Protein AF-A0A961P692-F1 (afdb_monomer)

Secondary structure (DSSP, 8-state):
-PPPPTHHHHHHT-HHHHHHHHHHHHHHHHHHHHHHTTTT-TTHHHHHHHHHHHHHHHHHHHHHHHHS--PPPP-PPPHHHHHHHHHHHHHHHHHH-HHHHHHHHHHHHHHHTT---HHHHHHHHHHHHHHHHHHHHHHHH--HHHHHHHHHTT-

pLDDT: mean 83.51, std 15.4, range [48.81, 97.94]

Mean predicted aligned error: 12.02 Å

Sequence (155 aa):
MSAPHPRRLGVLLTSHLALAGMLTAFCAWYLTDAWLARASVHNLILIAPVGIAAILTGLWLMVRELRAPSVPKAPQPGTFPMMALLAGFVALLPLVGFSAGIFLFVLGASRLMGLRNPVSLILYAALFTTAAVLLLGLVVRLPEPAIAAWFGAGR

Solvent-accessible surface area (backbone atoms only — not comparable to full-atom values): 8869 Å² total; per-residue (Å²): 137,81,79,83,61,74,73,54,58,67,58,61,58,36,71,66,46,50,49,39,50,52,52,26,50,49,40,50,50,52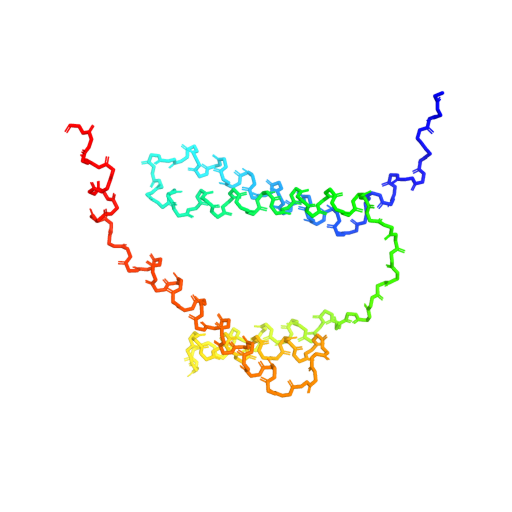,46,50,51,50,60,74,40,47,91,79,39,86,59,48,79,63,48,49,61,54,34,51,52,49,32,53,50,28,53,48,50,44,55,45,59,76,67,48,75,92,68,84,78,73,91,68,65,59,71,63,65,54,50,52,45,50,52,48,30,64,68,38,30,87,77,64,33,67,66,55,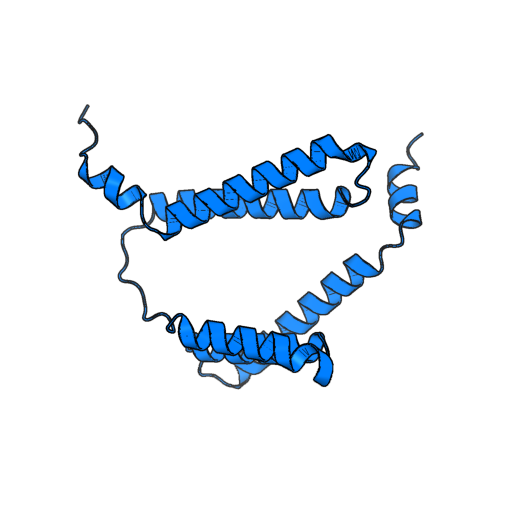25,48,27,55,39,46,34,51,51,44,43,59,72,63,58,78,57,66,66,58,40,52,50,49,19,49,55,51,36,51,51,51,51,51,53,50,48,52,66,72,62,60,51,69,67,62,57,49,50,74,73,54,78,79,119

Structure (mmCIF, N/CA/C/O backbone):
data_AF-A0A961P692-F1
#
_entry.id   AF-A0A961P692-F1
#
loop_
_atom_site.group_PDB
_atom_site.id
_atom_site.type_symbol
_atom_site.label_atom_id
_atom_site.label_alt_id
_atom_site.label_comp_id
_atom_site.label_asym_id
_atom_site.label_entity_id
_atom_site.label_seq_id
_atom_site.pdbx_PDB_ins_code
_atom_site.Cartn_x
_atom_site.Cartn_y
_atom_site.Cartn_z
_atom_site.occupancy
_atom_site.B_iso_or_equiv
_atom_site.auth_seq_id
_atom_site.auth_comp_id
_atom_site.auth_asym_id
_atom_site.auth_atom_id
_atom_site.pdbx_PDB_model_num
ATOM 1 N N . MET A 1 1 ? -36.532 23.594 -10.840 1.00 50.34 1 MET A N 1
ATOM 2 C CA . MET A 1 1 ? -35.067 23.423 -10.952 1.00 50.34 1 MET A CA 1
ATOM 3 C C . MET A 1 1 ? -34.420 24.233 -9.842 1.00 50.34 1 MET A C 1
ATOM 5 O O . MET A 1 1 ? -34.339 25.447 -9.951 1.00 50.34 1 MET A O 1
ATOM 9 N N . SER A 1 2 ? -34.085 23.589 -8.726 1.00 53.22 2 SER A N 1
ATOM 10 C CA . SER A 1 2 ? -33.574 24.266 -7.529 1.00 53.22 2 SER A CA 1
ATOM 11 C C . SER A 1 2 ? -32.056 24.411 -7.629 1.00 53.22 2 SER A C 1
ATOM 13 O O . SER A 1 2 ? -31.362 23.414 -7.827 1.00 53.22 2 SER A O 1
ATOM 15 N N . ALA A 1 3 ? -31.547 25.640 -7.522 1.00 49.06 3 ALA A N 1
ATOM 16 C CA . ALA A 1 3 ? -30.116 25.924 -7.568 1.00 49.06 3 ALA A CA 1
ATOM 17 C C . ALA A 1 3 ? -29.358 25.161 -6.455 1.00 49.06 3 ALA A C 1
ATOM 19 O O . ALA A 1 3 ? -29.859 25.063 -5.329 1.00 49.06 3 ALA A O 1
ATOM 20 N N . PRO A 1 4 ? -28.163 24.607 -6.730 1.00 51.31 4 PRO A N 1
ATOM 21 C CA . PRO A 1 4 ? -27.383 23.890 -5.728 1.00 51.31 4 PRO A CA 1
ATOM 22 C C . PRO A 1 4 ? -26.944 24.837 -4.601 1.00 51.31 4 PRO A C 1
ATOM 24 O O . PRO A 1 4 ? -26.266 25.837 -4.817 1.00 51.31 4 PRO A O 1
ATOM 27 N N . HIS A 1 5 ? -27.352 24.511 -3.373 1.00 48.81 5 HIS A N 1
ATOM 28 C CA . HIS A 1 5 ? -27.078 25.287 -2.163 1.00 48.81 5 HIS A CA 1
ATOM 29 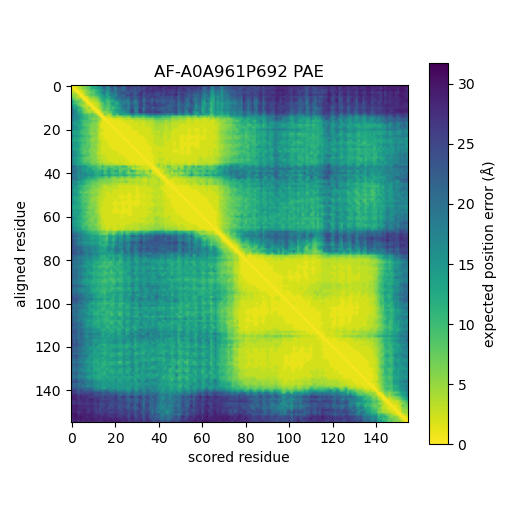C C . HIS A 1 5 ? -25.551 25.384 -1.903 1.00 48.81 5 HIS A C 1
ATOM 31 O O . HIS A 1 5 ? -24.894 24.339 -1.821 1.00 48.81 5 HIS A O 1
ATOM 37 N N . PRO A 1 6 ? -24.973 26.583 -1.680 1.00 56.78 6 PRO A N 1
ATOM 38 C CA . PRO A 1 6 ? -23.524 26.793 -1.518 1.00 56.78 6 PRO A CA 1
ATOM 39 C C . PRO A 1 6 ? -22.881 26.027 -0.348 1.00 56.78 6 PRO A C 1
ATOM 41 O O . PRO A 1 6 ? -21.675 25.791 -0.355 1.00 56.78 6 PRO A O 1
ATOM 44 N N . ARG A 1 7 ? -23.669 25.538 0.622 1.00 55.09 7 ARG A N 1
ATOM 45 C CA . ARG A 1 7 ? -23.174 24.660 1.699 1.00 55.09 7 ARG A CA 1
ATOM 46 C C . ARG A 1 7 ? -22.640 23.311 1.199 1.00 55.09 7 ARG A C 1
ATOM 48 O O . ARG A 1 7 ? -21.817 22.717 1.884 1.00 55.09 7 ARG A O 1
ATOM 55 N N . ARG A 1 8 ? -23.053 22.822 0.020 1.00 53.56 8 ARG A N 1
ATOM 56 C CA . ARG A 1 8 ? -22.550 21.543 -0.521 1.00 53.56 8 ARG A CA 1
ATOM 57 C C . ARG A 1 8 ? -21.123 21.630 -1.069 1.00 53.56 8 ARG A C 1
ATOM 59 O O . ARG A 1 8 ? -20.425 20.627 -1.016 1.00 53.56 8 ARG A O 1
ATOM 66 N N . LEU A 1 9 ? -20.656 22.797 -1.526 1.00 54.44 9 LEU A N 1
ATOM 67 C CA . LEU A 1 9 ? -19.287 22.954 -2.046 1.00 54.44 9 LEU A CA 1
ATOM 68 C C . LEU A 1 9 ? -18.223 22.831 -0.944 1.00 54.44 9 LEU A C 1
ATOM 70 O O . LEU A 1 9 ? -17.216 22.159 -1.141 1.00 54.44 9 LEU A O 1
ATOM 74 N N . GLY A 1 10 ? -18.484 23.392 0.241 1.00 54.66 10 GLY A N 1
ATOM 75 C CA . GLY A 1 10 ? -17.599 23.234 1.403 1.00 54.66 10 GLY A CA 1
ATOM 76 C C . GLY A 1 10 ? -17.551 21.802 1.954 1.00 54.66 10 GLY A C 1
ATOM 77 O O . GLY A 1 10 ? -16.557 21.409 2.548 1.00 54.66 10 GLY A O 1
ATOM 78 N N . VAL A 1 11 ? -18.597 21.002 1.710 1.00 54.06 11 VAL A N 1
ATOM 79 C CA . VAL A 1 11 ? -18.680 19.580 2.101 1.00 54.06 11 VAL A CA 1
ATOM 80 C C . VAL A 1 11 ? -18.058 18.657 1.041 1.00 54.06 11 VAL A C 1
ATOM 82 O O . VAL A 1 11 ? -17.535 17.597 1.371 1.00 54.06 11 VAL A O 1
ATOM 85 N N . LEU A 1 12 ? -18.042 19.068 -0.231 1.00 52.31 12 LEU A N 1
ATOM 86 C CA . LEU A 1 12 ? -17.312 18.375 -1.302 1.00 52.31 12 LEU A CA 1
ATOM 87 C C . LEU A 1 12 ? -15.788 18.453 -1.112 1.00 52.31 12 LEU A C 1
ATOM 89 O O . LEU A 1 12 ? -15.075 17.544 -1.516 1.00 52.31 12 LEU A O 1
ATOM 93 N N . LEU A 1 13 ? -15.304 19.482 -0.415 1.00 55.19 13 LEU A N 1
ATOM 94 C CA . LEU A 1 13 ? -13.935 19.604 0.095 1.00 55.19 13 LEU A CA 1
ATOM 95 C C . LEU A 1 13 ? -13.745 18.882 1.439 1.00 55.19 13 LEU A C 1
ATOM 97 O O . LEU A 1 13 ? -12.989 19.324 2.304 1.00 55.19 13 LEU A O 1
ATOM 101 N N . THR A 1 14 ? -14.403 17.740 1.638 1.00 70.94 14 THR A N 1
ATOM 102 C CA . THR A 1 14 ? -13.930 16.803 2.660 1.00 70.94 14 THR A CA 1
ATOM 103 C C . THR A 1 14 ? -12.467 16.487 2.354 1.00 70.94 14 THR A C 1
ATOM 105 O O . THR A 1 14 ? -12.109 16.194 1.212 1.00 70.94 14 THR A O 1
ATOM 108 N N . SER A 1 15 ? -11.595 16.553 3.364 1.00 74.31 15 SER A N 1
ATOM 109 C CA . SER A 1 15 ? -10.154 16.324 3.182 1.00 74.31 15 SER A CA 1
ATOM 110 C C . SER A 1 15 ? -9.857 14.992 2.477 1.00 74.31 15 SER A C 1
ATOM 112 O O . SER A 1 15 ? -8.868 14.889 1.763 1.00 74.31 15 SER A O 1
ATOM 114 N N . HIS A 1 16 ? -10.743 13.995 2.619 1.00 78.00 16 HIS A N 1
ATOM 115 C CA . HIS A 1 16 ? -10.659 12.694 1.942 1.00 78.00 16 HIS A CA 1
ATOM 116 C C . HIS A 1 16 ? -10.898 12.785 0.438 1.00 78.00 16 HIS A C 1
ATOM 118 O O . HIS A 1 16 ? -10.156 12.170 -0.318 1.00 78.00 16 HIS A O 1
ATOM 124 N N . LEU A 1 17 ? -11.888 13.561 -0.008 1.00 86.75 17 LEU A N 1
ATOM 125 C CA . LEU A 1 17 ? -12.203 13.714 -1.429 1.00 86.75 17 LEU A CA 1
ATOM 126 C C . LEU A 1 17 ? -11.151 14.571 -2.137 1.00 86.75 17 LEU A C 1
ATOM 128 O O . LEU A 1 17 ? -10.734 14.238 -3.244 1.00 86.75 17 LEU A O 1
ATOM 132 N N . ALA A 1 18 ? -10.653 15.611 -1.459 1.00 86.12 18 ALA A N 1
ATOM 133 C CA . ALA A 1 18 ? -9.521 16.402 -1.932 1.00 86.12 18 ALA A CA 1
ATOM 134 C C . ALA A 1 18 ? -8.245 15.549 -2.054 1.00 86.12 18 ALA A C 1
ATOM 136 O O . ALA A 1 18 ? -7.596 15.562 -3.099 1.00 86.12 18 ALA A O 1
ATOM 137 N N . LEU A 1 19 ? -7.916 14.756 -1.025 1.00 85.06 19 LEU A N 1
ATOM 138 C CA . LEU A 1 19 ? -6.760 13.857 -1.044 1.00 85.06 19 LEU A CA 1
ATOM 139 C C . LEU A 1 19 ? -6.897 12.776 -2.125 1.00 85.06 19 LEU A C 1
ATOM 141 O O . LEU A 1 19 ? -5.968 12.571 -2.903 1.00 85.06 19 LEU A O 1
ATOM 145 N N . ALA A 1 20 ? -8.051 12.107 -2.204 1.00 89.75 20 ALA A N 1
ATOM 146 C CA . ALA A 1 20 ? -8.313 11.080 -3.209 1.00 89.75 20 ALA A CA 1
ATOM 147 C C . ALA A 1 20 ? -8.249 11.655 -4.630 1.00 89.75 20 ALA A C 1
ATOM 149 O O . ALA A 1 20 ? -7.624 11.052 -5.501 1.00 89.75 20 ALA A O 1
ATOM 150 N N . GLY A 1 21 ? -8.829 12.837 -4.856 1.00 93.50 21 GLY A N 1
ATOM 151 C CA . GLY A 1 21 ? -8.758 13.539 -6.135 1.00 93.50 21 GLY A CA 1
ATOM 152 C C . GLY A 1 21 ? -7.325 13.900 -6.519 1.00 93.50 21 GLY A C 1
ATOM 153 O O . GLY A 1 21 ? -6.909 13.616 -7.640 1.00 93.50 21 GLY A O 1
ATOM 154 N N . MET A 1 22 ? -6.545 14.442 -5.579 1.00 94.50 22 MET A N 1
ATOM 155 C CA . MET A 1 22 ? -5.135 14.774 -5.797 1.00 94.50 22 MET A CA 1
ATOM 156 C C . MET A 1 22 ? -4.304 13.535 -6.155 1.00 94.50 22 MET A C 1
ATOM 158 O O . MET A 1 22 ? -3.570 13.562 -7.139 1.00 94.50 22 MET A O 1
ATOM 162 N N . LEU A 1 23 ? -4.442 12.439 -5.401 1.00 91.56 23 LEU A N 1
ATOM 163 C CA . LEU A 1 23 ? -3.729 11.186 -5.677 1.00 91.56 23 LEU A CA 1
ATOM 164 C C . LEU A 1 23 ? -4.138 10.585 -7.028 1.00 91.56 23 LEU A C 1
ATOM 166 O O . LEU A 1 23 ? -3.280 10.159 -7.794 1.00 91.56 23 LEU A O 1
ATOM 170 N N . THR A 1 24 ? -5.433 10.604 -7.351 1.00 96.50 24 THR A N 1
ATOM 171 C CA . THR A 1 24 ? -5.949 10.106 -8.637 1.00 96.50 24 THR A CA 1
ATOM 172 C C . THR A 1 24 ? -5.396 10.922 -9.804 1.00 96.50 24 THR A C 1
ATOM 174 O O . THR A 1 24 ? -4.925 10.349 -10.787 1.00 96.50 24 THR A O 1
ATOM 177 N N . ALA A 1 25 ? -5.401 12.253 -9.686 1.00 97.19 25 ALA A N 1
ATOM 178 C CA . ALA A 1 25 ? -4.832 13.150 -10.686 1.00 97.19 25 ALA A CA 1
ATOM 179 C C . ALA A 1 25 ? -3.321 12.937 -10.842 1.00 97.19 25 ALA A C 1
ATOM 181 O O . ALA A 1 25 ? -2.827 12.883 -11.966 1.00 97.19 25 ALA A O 1
ATOM 182 N N . PHE A 1 26 ? -2.598 12.746 -9.735 1.00 96.44 26 PHE A N 1
ATOM 183 C CA . PHE A 1 26 ? -1.171 12.441 -9.760 1.00 96.44 26 PHE A CA 1
ATOM 184 C C . PHE A 1 26 ? -0.881 11.115 -10.476 1.00 96.44 26 PHE A C 1
ATOM 186 O O . PHE A 1 26 ? -0.014 11.070 -11.344 1.00 96.44 26 PHE A O 1
ATOM 193 N N . CYS A 1 27 ? -1.639 10.053 -10.184 1.00 96.50 27 CYS A N 1
ATOM 194 C CA . CYS A 1 27 ? -1.516 8.774 -10.886 1.00 96.50 27 CYS A CA 1
ATOM 195 C C . CYS A 1 27 ? -1.817 8.903 -12.385 1.00 96.50 27 CYS A C 1
ATOM 197 O O . CYS A 1 27 ? -1.099 8.323 -13.196 1.00 96.50 27 CYS A O 1
ATOM 199 N N . ALA A 1 28 ? -2.846 9.668 -12.762 1.00 97.56 28 ALA A N 1
ATOM 200 C CA . ALA A 1 28 ? -3.188 9.914 -14.162 1.00 97.56 28 ALA A CA 1
ATOM 201 C C . ALA A 1 28 ? -2.090 10.695 -14.896 1.00 97.56 28 ALA A C 1
ATOM 203 O O . ALA A 1 28 ? -1.706 10.321 -16.006 1.00 97.56 28 ALA A O 1
ATOM 204 N N . TRP A 1 29 ? -1.552 11.740 -14.264 1.00 97.62 29 TRP A N 1
ATOM 205 C CA . TRP A 1 29 ? -0.425 12.502 -14.793 1.00 97.62 29 TRP A CA 1
ATOM 206 C C . TRP A 1 29 ? 0.809 11.614 -14.971 1.00 97.62 29 TRP A C 1
ATOM 208 O O . TRP A 1 29 ? 1.342 11.543 -16.074 1.00 97.62 29 TRP A O 1
ATOM 218 N N . TYR A 1 30 ? 1.198 10.865 -13.937 1.00 93.81 30 TYR A N 1
ATOM 219 C CA . TYR A 1 30 ? 2.359 9.976 -13.986 1.00 93.81 30 TYR A CA 1
ATOM 220 C C . TYR A 1 30 ? 2.213 8.878 -15.047 1.00 93.81 30 TYR A C 1
ATOM 222 O O . TYR A 1 30 ? 3.152 8.595 -15.785 1.00 93.81 30 TYR A O 1
ATOM 230 N N . LEU A 1 31 ? 1.025 8.276 -15.168 1.00 95.56 31 LEU A N 1
ATOM 231 C CA . LEU A 1 31 ? 0.759 7.278 -16.203 1.00 95.56 31 LEU A CA 1
ATOM 232 C C . LEU A 1 31 ? 0.839 7.886 -17.610 1.00 95.56 31 LEU A C 1
ATOM 234 O O . LEU A 1 31 ? 1.357 7.245 -18.522 1.00 95.56 31 LEU A O 1
ATOM 238 N N . THR A 1 32 ? 0.352 9.117 -17.783 1.00 96.38 32 THR A N 1
ATOM 239 C CA . THR A 1 32 ? 0.445 9.843 -19.057 1.00 96.38 32 THR A CA 1
ATOM 240 C C . THR A 1 32 ? 1.900 10.153 -19.400 1.00 96.38 32 THR A C 1
ATOM 242 O O . THR A 1 32 ? 2.319 9.912 -20.529 1.00 96.38 32 THR A O 1
ATOM 245 N N . ASP A 1 33 ? 2.681 10.625 -18.429 1.00 95.25 33 ASP A N 1
ATOM 246 C CA . ASP A 1 33 ? 4.109 10.904 -18.592 1.00 95.25 33 ASP A CA 1
ATOM 247 C C . ASP A 1 33 ? 4.888 9.637 -18.977 1.00 95.25 33 ASP A C 1
ATOM 249 O O . ASP A 1 33 ? 5.559 9.601 -20.009 1.00 95.25 33 ASP A O 1
ATOM 253 N N . ALA A 1 34 ? 4.679 8.542 -18.240 1.00 92.19 34 ALA A N 1
ATOM 254 C CA . ALA A 1 34 ? 5.259 7.244 -18.564 1.00 92.19 34 ALA A CA 1
ATOM 255 C C . ALA A 1 34 ? 4.865 6.780 -19.978 1.00 92.19 34 ALA A C 1
ATOM 257 O O . ALA A 1 34 ? 5.710 6.296 -20.731 1.00 92.19 34 ALA A O 1
ATOM 258 N N . TRP A 1 35 ? 3.598 6.955 -20.371 1.00 93.25 35 TRP A N 1
ATOM 259 C CA . TRP A 1 35 ? 3.100 6.576 -21.697 1.00 93.25 35 TRP A CA 1
ATOM 260 C C . TRP A 1 35 ? 3.736 7.381 -22.834 1.00 93.25 35 TRP A C 1
ATOM 262 O O . TRP A 1 35 ? 3.999 6.838 -23.914 1.00 93.25 35 TRP A O 1
ATOM 272 N N . LEU A 1 36 ? 3.989 8.672 -22.613 1.00 92.94 36 LEU A N 1
ATOM 273 C CA . LEU A 1 36 ? 4.714 9.523 -23.558 1.00 92.94 36 LEU A CA 1
ATOM 274 C C . LEU A 1 36 ? 6.195 9.126 -23.627 1.00 92.94 36 LEU A C 1
ATOM 276 O O . LEU A 1 36 ? 6.765 9.080 -24.717 1.00 92.94 36 LEU A O 1
ATOM 280 N N . ALA A 1 37 ? 6.780 8.723 -22.499 1.00 91.94 37 ALA A N 1
ATOM 281 C CA . ALA A 1 37 ? 8.139 8.200 -22.395 1.00 91.94 37 ALA A CA 1
ATOM 282 C C . ALA A 1 37 ? 8.269 6.705 -22.764 1.00 91.94 37 ALA A C 1
ATOM 284 O O . ALA A 1 37 ? 9.308 6.092 -22.521 1.00 91.94 37 ALA A O 1
ATOM 285 N N . ARG A 1 38 ? 7.259 6.087 -23.396 1.00 86.12 38 ARG A N 1
ATOM 286 C CA . ARG A 1 38 ? 7.267 4.644 -23.724 1.00 86.12 38 ARG A CA 1
ATOM 287 C C . ARG A 1 38 ? 8.457 4.181 -24.569 1.00 86.12 38 ARG A C 1
ATOM 289 O O . ARG A 1 38 ? 8.777 3.002 -24.561 1.00 86.12 38 ARG A O 1
ATOM 296 N N . ALA A 1 39 ? 9.089 5.092 -25.314 1.00 83.69 39 ALA A N 1
ATOM 297 C CA . ALA A 1 39 ? 10.269 4.781 -26.119 1.00 83.69 39 ALA A CA 1
ATOM 298 C C . ALA A 1 39 ? 11.535 4.566 -25.267 1.00 83.69 39 ALA A C 1
ATOM 300 O O . ALA A 1 39 ? 12.459 3.897 -25.717 1.00 83.69 39 ALA A O 1
ATOM 301 N N . SER A 1 40 ? 11.581 5.119 -24.051 1.00 83.38 40 SER A N 1
ATOM 302 C CA . SER A 1 40 ? 12.709 5.000 -23.118 1.00 83.38 40 SER A CA 1
ATOM 303 C C . SER A 1 40 ? 12.385 4.148 -21.883 1.00 83.38 40 SER A C 1
ATOM 305 O O . SER A 1 40 ? 13.296 3.599 -21.263 1.00 83.38 40 SER A O 1
ATOM 307 N N . VAL A 1 41 ? 11.105 3.980 -21.532 1.00 73.50 41 VAL A N 1
ATOM 308 C CA . VAL A 1 41 ? 10.660 3.235 -20.344 1.00 73.50 41 VAL A CA 1
ATOM 309 C C . VAL A 1 41 ? 10.244 1.806 -20.711 1.00 73.50 41 VAL A C 1
ATOM 311 O O . VAL A 1 41 ? 9.112 1.554 -21.117 1.00 73.50 41 VAL A O 1
ATOM 314 N N . HIS A 1 42 ? 11.140 0.842 -20.485 1.00 75.44 42 HIS A N 1
ATOM 315 C CA . HIS A 1 42 ? 10.881 -0.589 -20.732 1.00 75.44 42 HIS A CA 1
ATOM 316 C C . HIS A 1 42 ? 9.855 -1.198 -19.756 1.00 75.44 42 HIS A C 1
ATOM 318 O O . HIS A 1 42 ? 9.188 -2.183 -20.062 1.00 75.44 42 HIS A O 1
ATOM 324 N N . ASN A 1 43 ? 9.648 -0.560 -18.601 1.00 76.62 43 ASN A N 1
ATOM 325 C CA . ASN A 1 43 ? 8.750 -1.038 -17.547 1.00 76.62 43 ASN A CA 1
ATOM 326 C C . ASN A 1 43 ? 7.287 -0.611 -17.721 1.00 76.62 43 ASN A C 1
ATOM 328 O O . ASN A 1 43 ? 6.484 -0.781 -16.798 1.00 76.62 43 ASN A O 1
ATOM 332 N N . LEU A 1 44 ? 6.903 -0.071 -18.884 1.00 84.38 44 LEU A N 1
ATOM 333 C CA . LEU A 1 44 ? 5.530 0.384 -19.113 1.00 84.38 44 LEU A CA 1
ATOM 334 C C . LEU A 1 44 ? 4.507 -0.744 -18.918 1.00 84.38 44 LEU A C 1
ATOM 336 O O . LEU A 1 44 ? 3.411 -0.503 -18.420 1.00 84.38 44 LEU A O 1
ATOM 340 N N . ILE A 1 45 ? 4.893 -1.981 -19.242 1.00 80.50 45 ILE A N 1
ATOM 341 C CA . ILE A 1 45 ? 4.058 -3.172 -19.060 1.00 80.50 45 ILE A CA 1
ATOM 342 C C . ILE A 1 45 ? 3.674 -3.423 -17.600 1.00 80.50 45 ILE A C 1
ATOM 344 O O . ILE A 1 45 ? 2.591 -3.931 -17.325 1.00 80.50 45 ILE A O 1
ATOM 348 N N . LEU A 1 46 ? 4.545 -3.042 -16.665 1.00 77.69 46 LEU A N 1
ATOM 349 C CA . LEU A 1 46 ? 4.309 -3.202 -15.238 1.00 77.69 46 LEU A CA 1
ATOM 350 C C . LEU A 1 46 ? 3.564 -1.991 -14.665 1.00 77.69 46 LEU A C 1
ATOM 352 O O . LEU A 1 46 ? 2.649 -2.137 -13.857 1.00 77.69 46 LEU A O 1
ATOM 356 N N . ILE A 1 47 ? 3.943 -0.790 -15.110 1.00 85.56 47 ILE A N 1
ATOM 357 C CA . ILE A 1 47 ? 3.415 0.479 -14.595 1.00 85.56 47 ILE A CA 1
ATOM 358 C C . ILE A 1 47 ? 1.975 0.709 -15.067 1.00 85.56 47 ILE A C 1
ATOM 360 O O . ILE A 1 47 ? 1.13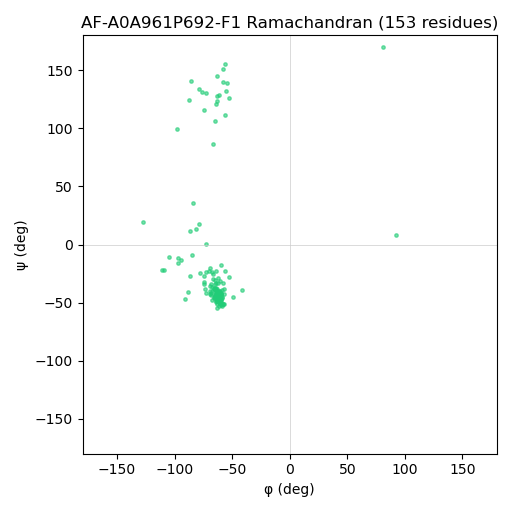4 1.130 -14.274 1.00 85.56 47 ILE A O 1
ATOM 364 N N . ALA A 1 48 ? 1.666 0.410 -16.332 1.00 90.44 48 ALA A N 1
ATOM 365 C CA . ALA A 1 48 ? 0.361 0.685 -16.924 1.00 90.44 48 ALA A CA 1
ATOM 366 C C . ALA A 1 48 ? -0.820 0.003 -16.205 1.00 90.44 48 ALA A C 1
ATOM 368 O O . ALA A 1 48 ? -1.740 0.721 -15.807 1.00 90.44 48 ALA A O 1
ATOM 369 N N . PRO A 1 49 ? -0.834 -1.327 -15.970 1.00 87.88 49 PRO A N 1
ATOM 370 C CA . PRO A 1 49 ? -1.969 -1.973 -15.310 1.00 87.88 49 PRO A CA 1
ATOM 371 C C . PRO A 1 49 ? -2.154 -1.489 -13.867 1.00 87.88 49 PRO A C 1
ATOM 373 O O . PRO A 1 49 ? -3.286 -1.281 -13.432 1.00 87.88 49 PRO A O 1
ATOM 376 N N . VAL A 1 50 ? -1.058 -1.246 -13.140 1.00 88.19 50 VAL A N 1
ATOM 377 C CA . VAL A 1 50 ? -1.107 -0.727 -11.764 1.00 88.19 50 VAL A CA 1
ATOM 378 C C . VAL A 1 50 ? -1.621 0.712 -11.741 1.00 88.19 50 VAL A C 1
ATOM 380 O O . VAL A 1 50 ? -2.486 1.038 -10.930 1.00 88.19 50 VAL A O 1
ATOM 383 N N . GLY A 1 51 ? -1.148 1.562 -12.656 1.00 92.31 51 GLY A N 1
ATOM 384 C CA . GLY A 1 51 ? -1.614 2.940 -12.803 1.00 92.31 51 GLY A CA 1
ATOM 385 C C . GLY A 1 51 ? -3.102 3.012 -13.144 1.00 92.31 51 GLY A C 1
ATOM 386 O O . GLY A 1 51 ? -3.842 3.753 -12.499 1.00 92.31 51 GLY A O 1
ATOM 387 N N . ILE A 1 52 ? -3.568 2.187 -14.088 1.00 95.56 52 ILE A N 1
ATOM 388 C CA . ILE A 1 52 ? -4.992 2.084 -14.445 1.00 95.56 52 ILE A CA 1
ATOM 389 C C . ILE A 1 52 ? -5.814 1.631 -13.236 1.00 95.56 52 ILE A C 1
ATOM 391 O O . ILE A 1 52 ? -6.812 2.270 -12.904 1.00 95.56 52 ILE A O 1
ATOM 395 N N . ALA A 1 53 ? -5.391 0.572 -12.541 1.00 91.31 53 ALA A N 1
ATOM 396 C CA . ALA A 1 53 ? -6.086 0.084 -11.353 1.00 91.31 53 ALA A CA 1
ATOM 397 C C . ALA A 1 53 ? -6.158 1.153 -10.247 1.00 91.31 53 ALA A C 1
ATOM 399 O O . ALA A 1 53 ? -7.214 1.331 -9.633 1.00 91.31 53 ALA A O 1
ATOM 400 N N . ALA A 1 54 ? -5.074 1.903 -10.023 1.00 91.50 54 ALA A N 1
ATOM 401 C CA . ALA A 1 54 ? -5.033 3.001 -9.060 1.00 91.50 54 ALA A CA 1
ATOM 402 C C . ALA A 1 54 ? -6.006 4.130 -9.432 1.00 91.50 54 ALA A C 1
ATOM 404 O O . ALA A 1 54 ? -6.765 4.584 -8.575 1.00 91.5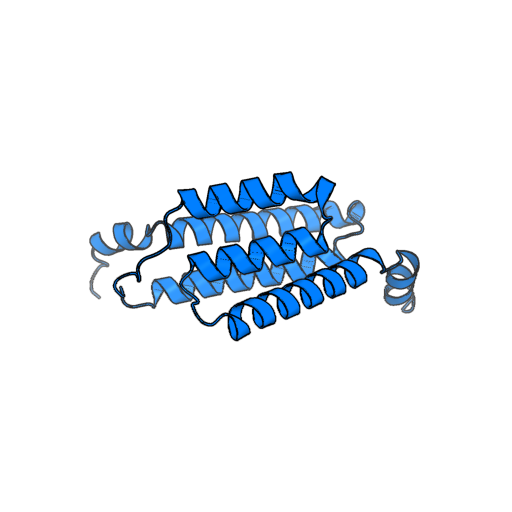0 54 ALA A O 1
ATOM 405 N N . ILE A 1 55 ? -6.047 4.535 -10.708 1.00 96.88 55 ILE A N 1
ATOM 406 C CA . ILE A 1 55 ? -6.974 5.565 -11.202 1.00 96.88 55 ILE A CA 1
ATOM 407 C C . ILE A 1 55 ? -8.426 5.102 -11.050 1.00 96.88 55 ILE A C 1
ATOM 409 O O . ILE A 1 55 ? -9.244 5.836 -10.500 1.00 96.88 55 ILE A O 1
ATOM 413 N N . LEU A 1 56 ? -8.752 3.877 -11.478 1.00 96.56 56 LEU A N 1
ATOM 414 C CA . LEU A 1 56 ? -10.104 3.320 -11.346 1.00 96.56 56 LEU A CA 1
ATOM 415 C C . LEU A 1 56 ? -10.542 3.239 -9.880 1.00 96.56 56 LEU A C 1
ATOM 417 O O . LEU A 1 56 ? -11.669 3.609 -9.552 1.00 96.56 56 LEU A O 1
ATOM 421 N N . THR A 1 57 ? -9.645 2.810 -8.992 1.00 91.94 57 THR A N 1
ATOM 422 C CA . THR A 1 57 ? -9.908 2.757 -7.547 1.00 91.94 57 THR A CA 1
ATOM 423 C C . THR A 1 57 ? -10.132 4.155 -6.978 1.00 91.94 57 THR A C 1
ATOM 425 O O . THR A 1 57 ? -11.082 4.363 -6.223 1.00 91.94 57 THR A O 1
ATOM 428 N N . GLY A 1 58 ? -9.304 5.126 -7.364 1.00 93.12 58 GLY A N 1
ATOM 429 C CA . GLY A 1 58 ? -9.442 6.524 -6.964 1.00 93.12 58 GLY A CA 1
ATOM 430 C C . GLY A 1 58 ? -10.777 7.130 -7.400 1.00 93.12 58 GLY A C 1
ATOM 431 O O . GLY A 1 58 ? -11.520 7.652 -6.567 1.00 93.12 58 GLY A O 1
ATOM 432 N N . LEU A 1 59 ? -11.148 6.959 -8.673 1.00 95.62 59 LEU A N 1
ATOM 433 C CA . LEU A 1 59 ? -12.442 7.391 -9.212 1.00 95.62 59 LEU A CA 1
ATOM 434 C C . LEU A 1 59 ? -13.615 6.720 -8.491 1.00 95.62 59 LEU A C 1
ATOM 436 O O . LEU A 1 59 ? -14.587 7.386 -8.130 1.00 95.62 59 LEU A O 1
ATOM 440 N N . TRP A 1 60 ? -13.523 5.414 -8.238 1.00 95.06 60 TRP A N 1
ATOM 441 C CA . TRP A 1 60 ? -14.547 4.685 -7.496 1.00 95.06 60 TRP A CA 1
ATOM 442 C C . TRP A 1 60 ? -14.704 5.211 -6.065 1.00 95.06 60 TRP A C 1
ATOM 444 O O . TRP A 1 60 ? -15.832 5.445 -5.628 1.00 95.06 60 TRP A O 1
ATOM 454 N N . LEU A 1 61 ? -13.601 5.463 -5.351 1.00 89.44 61 LEU A N 1
ATOM 455 C CA . LEU A 1 61 ? -13.623 6.048 -4.007 1.00 89.44 61 LEU A CA 1
ATOM 456 C C . LEU A 1 61 ? -14.247 7.445 -4.006 1.00 89.44 61 LEU A C 1
ATOM 458 O O . LEU A 1 61 ? -15.065 7.733 -3.135 1.00 89.44 61 LEU A O 1
ATOM 462 N N . MET A 1 62 ? -13.924 8.282 -4.994 1.00 90.69 62 MET A N 1
ATOM 463 C CA . MET A 1 62 ? -14.539 9.602 -5.145 1.00 90.69 62 MET A CA 1
ATOM 464 C C . MET A 1 62 ? -16.051 9.484 -5.358 1.00 90.69 62 MET A C 1
ATOM 466 O O . MET A 1 62 ? -16.819 10.114 -4.637 1.00 90.69 62 MET A O 1
ATOM 470 N N . VAL A 1 63 ? -16.505 8.635 -6.288 1.00 91.31 63 VAL A N 1
ATOM 471 C CA . VAL A 1 63 ? -17.942 8.405 -6.530 1.00 91.31 63 VAL A CA 1
ATOM 472 C C . VAL A 1 63 ? -18.633 7.859 -5.282 1.00 91.31 63 VAL A C 1
ATOM 474 O O . VAL A 1 63 ? -19.753 8.271 -4.972 1.00 91.31 63 VAL A O 1
ATOM 477 N N . ARG A 1 64 ? -17.982 6.948 -4.555 1.00 88.38 64 ARG A N 1
ATOM 478 C CA . ARG A 1 64 ? -18.510 6.389 -3.311 1.00 88.38 64 ARG A CA 1
ATOM 479 C C . ARG A 1 64 ? -18.674 7.469 -2.251 1.00 88.38 64 ARG A C 1
ATOM 481 O O . ARG A 1 64 ? -19.738 7.536 -1.653 1.00 88.38 64 ARG A O 1
ATOM 488 N N . GLU A 1 65 ? -17.672 8.319 -2.052 1.00 85.75 65 GLU A N 1
ATOM 489 C CA . GLU A 1 65 ? -17.708 9.391 -1.052 1.00 85.75 65 GLU A CA 1
ATOM 490 C C . GLU A 1 65 ? -18.762 10.453 -1.396 1.00 85.75 65 GLU A C 1
ATOM 492 O O . GLU A 1 65 ? -19.502 10.896 -0.524 1.00 85.75 65 GLU A O 1
ATOM 497 N N . LEU A 1 66 ? -18.920 10.782 -2.684 1.00 85.75 66 LEU A N 1
ATOM 498 C CA . LEU A 1 66 ? -19.990 11.666 -3.167 1.00 85.75 66 LEU A CA 1
ATOM 499 C C . LEU A 1 66 ? -21.397 11.111 -2.907 1.00 85.75 66 LEU A C 1
ATOM 501 O O . LEU A 1 66 ? -22.354 11.879 -2.800 1.00 85.75 66 LEU A O 1
ATOM 505 N N . ARG A 1 67 ? -21.536 9.782 -2.860 1.00 87.00 67 ARG A N 1
ATOM 506 C CA . ARG A 1 67 ? -22.810 9.079 -2.648 1.00 87.00 67 ARG A CA 1
ATOM 507 C C . ARG A 1 67 ? -23.032 8.659 -1.196 1.00 87.00 67 ARG A C 1
ATOM 509 O O . ARG A 1 67 ? -24.154 8.297 -0.850 1.00 87.00 67 ARG A O 1
ATOM 516 N N . ALA A 1 68 ? -21.993 8.659 -0.365 1.00 78.31 68 ALA A N 1
ATOM 517 C CA . ALA A 1 68 ? -22.070 8.142 0.988 1.00 78.31 68 ALA A CA 1
ATOM 518 C C . ALA A 1 68 ? -22.806 9.133 1.908 1.00 78.31 68 ALA A C 1
ATOM 520 O O . ALA A 1 68 ? -22.476 10.321 1.931 1.00 78.31 68 ALA A O 1
ATOM 521 N N . PRO A 1 69 ? -23.786 8.672 2.707 1.00 66.06 69 PRO A N 1
ATOM 522 C CA . PRO A 1 69 ? -24.296 9.472 3.810 1.00 66.06 69 PRO A CA 1
ATOM 523 C C . PRO A 1 69 ? -23.170 9.711 4.825 1.00 66.06 69 PRO A C 1
ATOM 525 O O . PRO A 1 69 ? -22.317 8.849 5.030 1.00 66.06 69 PRO A O 1
ATOM 528 N N . SER A 1 70 ? -23.155 10.882 5.463 1.00 63.56 70 SER A N 1
ATOM 529 C CA . SER A 1 70 ? -22.142 11.248 6.458 1.00 63.56 70 SER A CA 1
ATOM 530 C C . SER A 1 70 ? -22.279 10.373 7.710 1.00 63.56 70 SER A C 1
ATOM 532 O O . SER A 1 70 ? -22.985 10.724 8.652 1.00 63.56 70 SER A O 1
ATOM 534 N N . VAL A 1 71 ? -21.638 9.204 7.712 1.00 63.59 71 VAL A N 1
ATOM 535 C CA . VAL A 1 71 ? -21.606 8.311 8.875 1.00 63.59 71 VAL A CA 1
ATOM 536 C C . VAL A 1 71 ? -20.577 8.849 9.878 1.00 63.59 71 VAL A C 1
ATOM 538 O O . VAL A 1 71 ? -19.462 9.193 9.470 1.00 63.59 71 VAL A O 1
ATOM 541 N N . PRO A 1 72 ? -20.904 8.922 11.182 1.00 59.31 72 PRO A N 1
ATOM 542 C CA . PRO A 1 72 ? -19.937 9.264 12.217 1.00 59.31 72 PRO A CA 1
ATOM 543 C C . PRO A 1 72 ? -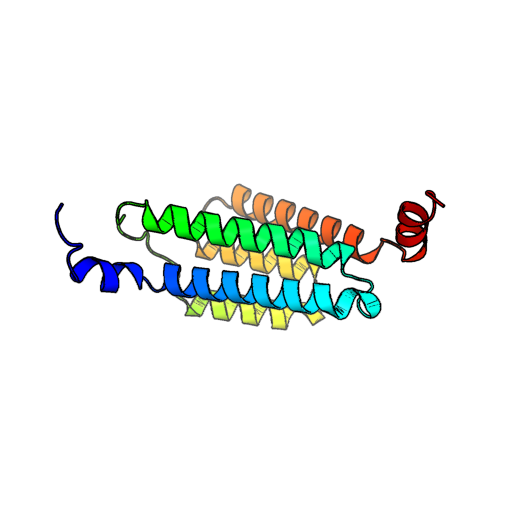18.702 8.365 12.119 1.00 59.31 72 PRO A C 1
ATOM 545 O O . PRO A 1 72 ? -18.806 7.138 12.096 1.00 59.31 72 PRO A O 1
ATOM 548 N N . LYS A 1 73 ? -17.521 8.980 12.026 1.00 61.31 73 LYS A N 1
ATOM 549 C CA . LYS A 1 73 ? -16.263 8.247 11.877 1.00 61.31 73 LYS A CA 1
ATOM 550 C C . LYS A 1 73 ? -16.020 7.382 13.112 1.00 61.31 73 LYS A C 1
ATOM 552 O O . LYS A 1 73 ? -16.020 7.888 14.232 1.00 61.31 73 LYS A O 1
ATOM 557 N N . ALA A 1 74 ? -15.755 6.096 12.896 1.00 65.50 74 ALA A N 1
ATOM 558 C CA . ALA A 1 74 ? -15.220 5.240 13.946 1.00 65.50 74 ALA A CA 1
ATOM 559 C C . ALA A 1 74 ? -13.888 5.821 14.467 1.00 65.50 74 ALA A C 1
ATOM 561 O O . ALA A 1 74 ? -13.177 6.479 13.695 1.00 65.50 74 ALA A O 1
ATOM 562 N N . PRO A 1 75 ? -13.526 5.583 15.739 1.00 62.12 75 PRO A N 1
ATOM 563 C CA . PRO A 1 75 ? -12.260 6.043 16.297 1.00 62.12 75 PRO A CA 1
ATOM 564 C C . PRO A 1 75 ? -11.097 5.513 15.452 1.00 62.12 75 PRO A C 1
ATOM 566 O O . PRO A 1 75 ? -10.855 4.309 15.399 1.00 62.12 75 PRO A O 1
ATOM 569 N N . GLN A 1 76 ? -10.404 6.407 14.747 1.00 72.00 76 GLN A N 1
ATOM 570 C CA . GLN A 1 76 ? -9.196 6.059 14.007 1.00 72.00 76 GLN A CA 1
ATOM 571 C C . GLN A 1 76 ? -8.007 6.139 14.970 1.00 72.00 76 GLN A C 1
ATOM 573 O O . GLN A 1 76 ? -7.968 7.055 15.798 1.00 72.00 76 GLN A O 1
ATOM 578 N N . PRO A 1 77 ? -7.035 5.213 14.891 1.00 72.12 77 PRO A N 1
ATOM 579 C CA . PRO A 1 77 ? -5.777 5.394 15.596 1.00 72.12 77 PRO A CA 1
ATOM 580 C C . PRO A 1 77 ? -5.177 6.743 15.193 1.00 72.12 77 PRO A C 1
ATOM 582 O O . PRO A 1 77 ? -5.251 7.142 14.029 1.00 72.12 77 PRO A O 1
ATOM 585 N N . GLY A 1 78 ? -4.623 7.466 16.167 1.00 80.69 78 GLY A N 1
ATOM 586 C CA . GLY A 1 78 ? -4.012 8.766 15.906 1.00 80.69 78 GLY A CA 1
ATOM 587 C C . GLY A 1 78 ? -2.919 8.669 14.836 1.00 80.69 78 GLY A C 1
ATOM 588 O O . GLY A 1 78 ? -2.299 7.623 14.647 1.00 80.69 78 GLY A O 1
ATOM 589 N N . THR A 1 79 ? -2.639 9.773 14.150 1.00 86.12 79 THR A N 1
ATOM 590 C CA . THR A 1 79 ? -1.590 9.832 13.119 1.00 86.12 79 THR A CA 1
ATOM 591 C C . THR A 1 79 ? -0.215 9.428 13.670 1.00 86.12 79 THR A C 1
ATOM 593 O O . THR A 1 79 ? 0.540 8.715 13.012 1.00 86.12 79 THR A O 1
ATOM 596 N N . PHE A 1 80 ? 0.090 9.824 14.909 1.00 92.06 80 PHE A N 1
ATOM 597 C CA . PHE A 1 80 ? 1.381 9.581 15.559 1.00 92.06 80 PHE A CA 1
ATOM 598 C C . PHE A 1 80 ? 1.764 8.101 15.714 1.00 92.06 80 PHE A C 1
ATOM 600 O O . PHE A 1 80 ? 2.856 7.748 15.274 1.00 92.06 80 PHE A O 1
ATOM 607 N N . PRO A 1 81 ? 0.926 7.204 16.275 1.00 92.31 81 PRO A N 1
ATOM 608 C CA . PRO A 1 81 ? 1.287 5.791 16.380 1.00 92.31 81 PRO A CA 1
ATOM 609 C C . PRO A 1 81 ? 1.497 5.123 15.016 1.00 92.31 81 PRO A C 1
ATOM 611 O O . PRO A 1 81 ? 2.377 4.276 14.898 1.00 92.31 81 PRO A O 1
ATOM 614 N N . MET A 1 82 ? 0.764 5.528 13.971 1.00 92.25 82 MET A N 1
ATOM 615 C CA . MET A 1 82 ? 1.003 5.008 12.618 1.00 92.25 82 MET A CA 1
ATOM 616 C C . MET A 1 82 ? 2.349 5.487 12.056 1.00 92.25 82 MET A C 1
ATOM 618 O O . MET A 1 82 ? 3.089 4.697 11.473 1.00 92.25 82 MET A O 1
ATOM 622 N N . MET A 1 83 ? 2.704 6.759 12.273 1.00 92.69 83 MET A N 1
ATOM 623 C CA . MET A 1 83 ? 4.014 7.285 11.872 1.00 92.69 83 MET A CA 1
ATOM 624 C C . MET A 1 83 ? 5.163 6.610 12.623 1.00 92.69 83 MET A C 1
ATOM 626 O O . MET A 1 83 ? 6.161 6.250 12.005 1.00 92.69 83 MET A O 1
ATOM 630 N N . ALA A 1 84 ? 5.014 6.386 13.931 1.00 96.19 84 ALA A N 1
ATOM 631 C CA . ALA A 1 84 ? 6.005 5.670 14.730 1.00 96.19 84 ALA A CA 1
ATOM 632 C C . ALA A 1 84 ? 6.194 4.229 14.232 1.00 96.19 84 ALA A C 1
ATOM 634 O O . ALA A 1 84 ? 7.323 3.756 14.120 1.00 96.19 84 ALA A O 1
ATOM 635 N N . LEU A 1 85 ? 5.099 3.553 13.871 1.00 95.88 85 LEU A N 1
ATOM 636 C CA . LEU A 1 85 ? 5.148 2.212 13.299 1.00 95.88 85 LEU A CA 1
ATOM 637 C C . LEU A 1 85 ? 5.875 2.193 11.945 1.00 95.88 85 LEU A C 1
ATOM 639 O O . LEU A 1 85 ? 6.694 1.310 11.699 1.00 95.88 85 LEU A O 1
ATOM 643 N N . LEU A 1 86 ? 5.606 3.179 11.084 1.00 95.44 86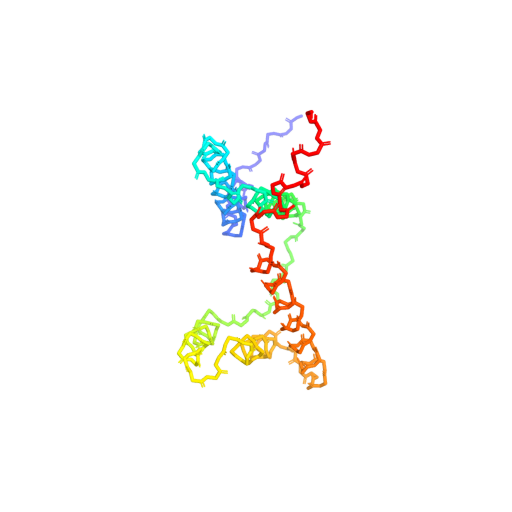 LEU A N 1
ATOM 644 C CA . LEU A 1 86 ? 6.275 3.315 9.789 1.00 95.44 86 LEU A CA 1
ATOM 645 C C . LEU A 1 86 ? 7.774 3.591 9.955 1.00 95.44 86 LEU A C 1
ATOM 647 O O . LEU A 1 86 ? 8.590 2.952 9.294 1.00 95.44 86 LEU A O 1
ATOM 651 N N . ALA A 1 87 ? 8.143 4.493 10.865 1.00 96.56 87 ALA A N 1
ATOM 652 C CA . ALA A 1 87 ? 9.539 4.764 11.193 1.00 96.56 87 ALA A CA 1
ATOM 653 C C . ALA A 1 87 ? 10.240 3.507 11.732 1.00 96.56 87 ALA A C 1
ATOM 655 O O . ALA A 1 87 ? 11.340 3.179 11.291 1.00 96.56 87 ALA A O 1
ATOM 656 N N . GLY A 1 88 ? 9.574 2.764 12.622 1.00 97.12 88 GLY A N 1
ATOM 657 C CA . GLY A 1 88 ? 10.063 1.488 13.138 1.00 97.12 88 GLY A CA 1
ATOM 658 C C . GLY A 1 88 ? 10.278 0.450 12.037 1.00 97.12 88 GLY A C 1
ATOM 659 O O . GLY A 1 88 ? 11.316 -0.200 12.022 1.00 97.12 88 GLY A O 1
ATOM 660 N N . PHE A 1 89 ? 9.351 0.335 11.081 1.00 96.62 89 PHE A N 1
ATOM 661 C CA . PHE A 1 89 ? 9.506 -0.538 9.913 1.00 96.62 89 PHE A CA 1
ATOM 662 C C . PHE A 1 89 ? 10.755 -0.185 9.103 1.00 96.62 89 PHE A C 1
ATOM 664 O O . PHE A 1 89 ? 11.586 -1.058 8.862 1.00 96.62 89 PHE A O 1
ATOM 671 N N . VAL A 1 90 ? 10.922 1.091 8.742 1.00 96.69 90 VAL A N 1
ATOM 672 C CA . VAL A 1 90 ? 12.087 1.557 7.974 1.00 96.69 90 VAL A CA 1
ATOM 673 C C . VAL A 1 90 ? 13.390 1.303 8.734 1.00 96.69 90 VAL A C 1
ATOM 675 O O . VAL A 1 90 ? 14.359 0.836 8.141 1.00 96.69 90 VAL A O 1
ATOM 678 N N . ALA A 1 91 ? 13.407 1.547 10.046 1.00 97.12 91 ALA A N 1
ATOM 679 C CA . ALA A 1 91 ? 14.574 1.308 10.890 1.00 97.12 91 ALA A CA 1
ATOM 680 C C . ALA A 1 91 ? 14.907 -0.186 11.053 1.00 97.12 91 ALA A C 1
ATOM 682 O O . ALA A 1 91 ? 16.082 -0.537 11.140 1.00 97.12 91 ALA A O 1
ATOM 683 N N . LEU A 1 92 ? 13.904 -1.073 11.081 1.00 95.88 92 LEU A N 1
ATOM 684 C CA . LEU A 1 92 ? 14.112 -2.520 11.214 1.00 95.88 92 LEU A CA 1
ATOM 685 C C . LEU A 1 92 ? 14.563 -3.193 9.914 1.00 95.88 92 LEU A C 1
ATOM 687 O O . LEU A 1 92 ? 15.171 -4.262 9.981 1.00 95.88 92 LEU A O 1
ATOM 691 N N . LEU A 1 93 ? 14.261 -2.610 8.749 1.00 93.75 93 LEU A N 1
ATOM 692 C CA . LEU A 1 93 ? 14.527 -3.226 7.443 1.00 93.75 93 LEU A CA 1
ATOM 693 C C . LEU A 1 93 ? 15.962 -3.773 7.282 1.00 93.75 93 LEU A C 1
ATOM 695 O O . LEU A 1 93 ? 16.080 -4.915 6.833 1.00 93.75 93 LEU A O 1
ATOM 699 N N . PRO A 1 94 ? 17.039 -3.054 7.665 1.00 95.69 94 PRO A N 1
ATOM 700 C CA . PRO A 1 94 ? 18.408 -3.559 7.529 1.00 95.69 94 PRO A CA 1
ATOM 701 C C . PRO A 1 94 ? 18.741 -4.713 8.482 1.00 95.69 94 PRO A C 1
ATOM 703 O O . PRO A 1 94 ? 19.667 -5.470 8.213 1.00 95.69 94 PRO A O 1
ATOM 706 N N . LEU A 1 95 ? 18.013 -4.840 9.597 1.00 97.69 95 LEU A N 1
ATOM 707 C CA . LEU A 1 95 ? 18.297 -5.826 10.641 1.00 97.69 95 LEU A CA 1
ATOM 708 C C . LEU A 1 95 ? 17.556 -7.142 10.401 1.00 97.69 95 LEU A C 1
ATOM 710 O O . LEU A 1 95 ? 18.147 -8.210 10.528 1.00 97.69 95 LEU A O 1
ATOM 714 N N . VAL A 1 96 ? 16.260 -7.075 10.085 1.00 96.38 96 VAL A N 1
ATOM 715 C CA . VAL A 1 96 ? 15.402 -8.273 9.971 1.00 96.38 96 VAL A CA 1
ATOM 716 C C . VAL A 1 96 ? 15.081 -8.655 8.525 1.00 96.38 96 VAL A C 1
ATOM 718 O O . VAL A 1 96 ? 14.540 -9.731 8.271 1.00 96.38 96 VAL A O 1
ATOM 721 N N . GLY A 1 97 ? 15.401 -7.782 7.570 1.00 94.50 97 GLY A N 1
ATOM 722 C CA . GLY A 1 97 ? 15.069 -7.953 6.163 1.00 94.50 97 GLY A CA 1
ATOM 723 C C . GLY A 1 97 ? 13.630 -7.561 5.813 1.00 94.50 97 GLY A C 1
ATOM 724 O O . GLY A 1 97 ? 12.768 -7.326 6.663 1.00 94.50 97 GLY A O 1
ATOM 725 N N . PHE A 1 98 ? 13.364 -7.502 4.508 1.00 91.94 98 PHE A N 1
ATOM 726 C CA . PHE A 1 98 ? 12.113 -6.992 3.945 1.00 91.94 98 PHE A CA 1
ATOM 727 C C . PHE A 1 98 ? 10.868 -7.770 4.394 1.00 91.94 98 PHE A C 1
ATOM 729 O O . PHE A 1 98 ? 9.904 -7.171 4.870 1.00 91.94 98 PHE A O 1
ATOM 736 N N . SER A 1 99 ? 10.895 -9.103 4.295 1.00 95.19 99 SER A N 1
ATOM 737 C CA . SER A 1 99 ? 9.734 -9.951 4.594 1.00 95.19 99 SER A CA 1
ATOM 738 C C . SER A 1 99 ? 9.319 -9.866 6.064 1.00 95.19 99 SER A C 1
ATOM 740 O O . SER A 1 99 ? 8.148 -9.642 6.365 1.00 95.19 99 SER A O 1
ATOM 742 N N . ALA A 1 100 ? 10.277 -9.994 6.990 1.00 96.00 100 ALA A N 1
ATOM 743 C CA . ALA A 1 100 ? 10.002 -9.879 8.421 1.00 96.00 100 ALA A CA 1
ATOM 744 C C . ALA A 1 100 ? 9.563 -8.455 8.796 1.00 96.00 100 ALA A C 1
ATOM 746 O O . ALA A 1 100 ? 8.642 -8.290 9.596 1.00 96.00 100 ALA A O 1
ATOM 747 N N . GLY A 1 101 ? 10.159 -7.433 8.169 1.00 96.38 101 GLY A N 1
ATOM 748 C CA . GLY A 1 101 ? 9.745 -6.042 8.334 1.00 96.38 101 GLY A CA 1
ATOM 749 C C . GLY A 1 101 ? 8.276 -5.824 7.962 1.00 96.38 101 GLY A C 1
ATOM 750 O O . GLY A 1 101 ? 7.520 -5.288 8.773 1.00 96.38 101 GLY A O 1
ATOM 751 N N . ILE A 1 102 ? 7.847 -6.282 6.778 1.00 95.81 102 ILE A N 1
ATOM 752 C CA . ILE A 1 102 ? 6.444 -6.171 6.342 1.00 95.81 102 ILE A CA 1
ATOM 753 C C . ILE A 1 102 ? 5.521 -6.909 7.304 1.00 95.81 102 ILE A C 1
ATOM 755 O O . ILE A 1 102 ? 4.504 -6.350 7.709 1.00 95.81 102 ILE A O 1
ATOM 759 N N . PHE A 1 103 ? 5.878 -8.131 7.702 1.00 97.94 103 PHE A N 1
ATOM 760 C CA . PHE A 1 103 ? 5.065 -8.914 8.627 1.00 97.94 103 PHE A CA 1
ATOM 761 C C . PHE A 1 103 ? 4.826 -8.170 9.946 1.00 97.94 103 PHE A C 1
ATOM 763 O O . PHE A 1 103 ? 3.678 -7.999 10.359 1.00 97.94 103 PHE A O 1
ATOM 770 N N . LEU A 1 104 ? 5.894 -7.675 10.581 1.00 97.69 104 LEU A N 1
ATOM 771 C CA . LEU A 1 104 ? 5.806 -6.935 11.842 1.00 97.69 104 LEU A CA 1
ATOM 772 C C . LEU A 1 104 ? 5.035 -5.620 11.684 1.00 97.69 104 LEU A C 1
ATOM 774 O O . LEU A 1 104 ? 4.224 -5.275 12.547 1.00 97.69 104 LEU A O 1
ATOM 778 N N . PHE A 1 105 ? 5.239 -4.913 10.571 1.00 97.12 105 PHE A N 1
ATOM 779 C CA . PHE A 1 105 ? 4.505 -3.690 10.264 1.00 97.12 105 PHE A CA 1
ATOM 780 C C . PHE A 1 105 ? 3.005 -3.959 10.100 1.00 97.12 105 PHE A C 1
ATOM 782 O O . PHE A 1 105 ? 2.190 -3.321 10.760 1.00 97.12 105 PHE A O 1
ATOM 789 N N . VAL A 1 106 ? 2.614 -4.937 9.281 1.00 97.06 106 VAL A N 1
ATOM 790 C CA . VAL A 1 106 ? 1.200 -5.280 9.053 1.00 97.06 106 VAL A CA 1
ATOM 791 C C . VAL A 1 106 ? 0.544 -5.765 10.343 1.00 97.06 106 VAL A C 1
ATOM 793 O O . VAL A 1 106 ? -0.588 -5.372 10.637 1.00 97.06 106 VAL A O 1
ATOM 796 N N . LEU A 1 107 ? 1.254 -6.563 11.142 1.00 97.69 107 LEU A N 1
ATOM 797 C CA . LEU A 1 107 ? 0.784 -7.028 12.444 1.00 97.69 107 LEU A CA 1
ATOM 798 C C . LEU A 1 107 ? 0.514 -5.850 13.395 1.00 97.69 107 LEU A C 1
ATOM 800 O O . LEU A 1 107 ? -0.575 -5.748 13.967 1.00 97.69 107 LEU A O 1
ATOM 804 N N . GLY A 1 108 ? 1.477 -4.934 13.528 1.00 96.31 108 GLY A N 1
ATOM 805 C CA . GLY A 1 108 ? 1.357 -3.749 14.377 1.00 96.31 108 GLY A CA 1
ATOM 806 C C . GLY A 1 108 ? 0.273 -2.781 13.898 1.00 96.31 108 GLY A C 1
ATOM 807 O O . GLY A 1 108 ? -0.535 -2.314 14.701 1.00 96.31 108 GLY A O 1
ATOM 808 N N . ALA A 1 109 ? 0.182 -2.544 12.589 1.00 95.25 109 ALA A N 1
ATOM 809 C CA . ALA A 1 109 ? -0.831 -1.677 11.993 1.00 95.25 109 ALA A CA 1
ATOM 810 C C . ALA A 1 109 ? -2.237 -2.242 12.226 1.00 95.25 109 ALA A C 1
ATOM 812 O O . ALA A 1 109 ? -3.131 -1.525 12.674 1.00 95.25 109 ALA A O 1
ATOM 813 N N . SER A 1 110 ? -2.413 -3.548 12.015 1.00 94.94 110 SER A N 1
ATOM 814 C CA . SER A 1 110 ? -3.680 -4.246 12.260 1.00 94.94 110 SER A CA 1
ATOM 815 C C . SER A 1 110 ? -4.084 -4.171 13.734 1.00 94.94 110 SER A C 1
ATOM 817 O O . SER A 1 110 ? -5.250 -3.926 14.057 1.00 94.94 110 SER A O 1
ATOM 819 N N . ARG A 1 111 ? -3.113 -4.308 14.647 1.00 95.44 111 ARG A N 1
ATOM 820 C CA . ARG A 1 111 ? -3.337 -4.153 16.088 1.00 95.44 111 ARG A CA 1
ATOM 821 C C . ARG A 1 111 ? -3.779 -2.731 16.444 1.00 95.44 111 ARG A C 1
ATOM 823 O O . ARG A 1 111 ? -4.731 -2.582 17.211 1.00 95.44 111 ARG A O 1
ATOM 830 N N . LEU A 1 112 ? -3.135 -1.707 15.872 1.00 93.56 112 LEU A N 1
ATOM 831 C CA . LEU A 1 112 ? -3.495 -0.293 16.058 1.00 93.56 112 LEU A CA 1
ATOM 832 C C . LEU A 1 112 ? -4.887 0.037 15.505 1.00 93.56 112 LEU A C 1
ATOM 834 O O . LEU A 1 112 ? -5.596 0.849 16.091 1.00 93.56 112 LEU A O 1
ATOM 838 N N . MET A 1 113 ? -5.311 -0.626 14.427 1.00 89.88 113 MET A N 1
ATOM 839 C CA . MET A 1 113 ? -6.671 -0.516 13.879 1.00 89.88 113 MET A CA 1
ATOM 840 C C . MET A 1 113 ? -7.739 -1.216 14.737 1.00 89.88 113 MET A C 1
ATOM 842 O O . MET A 1 113 ? -8.919 -1.184 14.400 1.00 89.88 113 MET A O 1
ATOM 846 N N . GLY A 1 114 ? -7.352 -1.829 15.859 1.00 90.69 114 GLY A N 1
ATOM 847 C CA . GLY A 1 114 ? -8.287 -2.387 16.829 1.00 90.69 114 GLY A CA 1
ATOM 848 C C . GLY A 1 114 ? -8.633 -3.857 16.610 1.00 90.69 114 GLY A C 1
ATOM 849 O O . GLY A 1 114 ? -9.478 -4.376 17.339 1.00 90.69 114 GLY A O 1
ATOM 850 N N . LEU A 1 115 ? -7.968 -4.567 15.691 1.00 91.06 115 LEU A N 1
ATOM 851 C CA . LEU A 1 115 ? -8.065 -6.028 15.645 1.00 91.06 115 LEU A CA 1
ATOM 852 C C . LEU A 1 115 ? -7.482 -6.599 16.951 1.00 91.06 115 LEU A C 1
ATOM 854 O O . LEU A 1 115 ? -6.352 -6.290 17.344 1.00 91.06 115 LEU A O 1
ATOM 858 N N . ARG A 1 116 ? -8.290 -7.384 17.676 1.00 93.88 116 ARG A N 1
ATOM 859 C CA . ARG A 1 116 ? -7.936 -7.930 19.003 1.00 93.88 116 ARG A CA 1
ATOM 860 C C . ARG A 1 116 ? -7.676 -9.432 19.009 1.00 93.88 116 ARG A C 1
ATOM 862 O O . ARG A 1 116 ? -6.997 -9.901 19.913 1.00 93.88 116 ARG A O 1
ATOM 869 N N . ASN A 1 117 ? -8.195 -10.175 18.032 1.00 96.31 117 ASN A N 1
ATOM 870 C CA . ASN A 1 117 ? -7.996 -11.620 17.964 1.00 96.31 117 ASN A CA 1
ATOM 871 C C . ASN A 1 117 ? -6.553 -11.930 17.507 1.00 96.31 117 ASN A C 1
ATOM 873 O O . ASN A 1 117 ? -6.211 -11.591 16.370 1.00 96.31 117 ASN A O 1
ATOM 877 N N . PRO A 1 118 ? -5.715 -12.571 18.347 1.00 95.56 118 PRO A N 1
ATOM 878 C CA . PRO A 1 118 ? -4.314 -12.839 18.019 1.00 95.56 118 PRO A CA 1
ATOM 879 C C . PRO A 1 118 ? -4.161 -13.792 16.830 1.00 95.56 118 PRO A C 1
ATOM 881 O O . PRO A 1 118 ? -3.254 -13.611 16.021 1.00 95.56 118 PRO A O 1
ATOM 884 N N . VAL A 1 119 ? -5.072 -14.757 16.672 1.00 97.62 119 VAL A N 1
ATOM 885 C CA . VAL A 1 119 ? -5.035 -15.719 15.561 1.00 97.62 119 VAL A CA 1
ATOM 886 C C . VAL A 1 119 ? -5.297 -15.002 14.240 1.00 97.62 119 VAL A C 1
ATOM 888 O O . VAL A 1 119 ? -4.529 -15.152 13.294 1.00 97.62 119 VAL A O 1
ATOM 891 N N . SER A 1 120 ? -6.336 -14.162 14.190 1.00 95.06 120 SER A N 1
ATOM 892 C CA . SER A 1 120 ? -6.656 -13.376 12.993 1.00 95.06 120 SER A CA 1
ATOM 893 C C . SER A 1 120 ? -5.545 -12.388 12.641 1.00 95.06 120 SER A C 1
ATOM 895 O O . SER A 1 120 ? -5.246 -12.220 11.465 1.00 95.06 120 SER A O 1
ATOM 897 N N . LEU A 1 121 ? -4.913 -11.764 13.642 1.00 96.62 121 LEU A N 1
ATOM 898 C CA . LEU A 1 121 ? -3.790 -10.843 13.446 1.00 96.62 121 LEU A CA 1
ATOM 899 C C . LEU A 1 121 ? -2.590 -11.530 12.789 1.00 96.62 121 LEU A C 1
ATOM 901 O O . LEU A 1 121 ? -2.092 -11.049 11.772 1.00 96.62 121 LEU A O 1
ATOM 905 N N . ILE A 1 122 ? -2.145 -12.652 13.361 1.00 97.81 122 ILE A N 1
ATOM 906 C CA . ILE A 1 122 ? -0.987 -13.398 12.858 1.00 97.81 122 ILE A CA 1
ATOM 907 C C . ILE A 1 122 ? -1.286 -13.959 11.469 1.00 97.81 122 ILE A C 1
ATOM 909 O O . ILE A 1 122 ? -0.473 -13.795 10.562 1.00 97.81 122 ILE A O 1
ATOM 913 N N . LEU A 1 123 ? -2.461 -14.568 11.283 1.00 97.38 123 LEU A N 1
ATOM 914 C CA . LEU A 1 123 ? -2.850 -15.159 10.005 1.00 97.38 123 LEU A CA 1
ATOM 915 C C . LEU A 1 123 ? -2.944 -14.100 8.902 1.00 97.38 123 LEU A C 1
ATOM 917 O O . LEU A 1 123 ? -2.398 -14.296 7.821 1.00 97.38 123 LEU A O 1
ATOM 921 N N . TYR A 1 124 ? -3.591 -12.965 9.178 1.00 94.94 124 TYR A N 1
ATOM 922 C CA . TYR A 1 124 ? -3.701 -11.869 8.219 1.00 94.94 124 TYR A CA 1
ATOM 923 C C . TYR A 1 124 ? -2.325 -11.315 7.832 1.00 94.94 124 TYR A C 1
ATOM 925 O O . TYR A 1 124 ? -2.021 -11.203 6.644 1.00 94.94 124 TYR A O 1
ATOM 933 N N . ALA A 1 125 ? -1.471 -11.022 8.819 1.00 97.12 125 ALA A N 1
ATOM 934 C CA . ALA A 1 125 ? -0.128 -10.511 8.563 1.00 97.12 125 ALA A CA 1
ATOM 935 C C . ALA A 1 125 ? 0.727 -11.514 7.772 1.00 97.12 125 ALA A C 1
ATOM 937 O O . ALA A 1 125 ? 1.425 -11.116 6.838 1.00 97.12 125 ALA A O 1
ATOM 938 N N . ALA A 1 126 ? 0.639 -12.807 8.096 1.00 97.56 126 ALA A N 1
ATOM 939 C CA . ALA A 1 126 ? 1.356 -13.866 7.390 1.00 97.56 126 ALA A CA 1
ATOM 940 C C . ALA A 1 126 ? 0.898 -13.967 5.931 1.00 97.56 126 ALA A C 1
ATOM 942 O O . ALA A 1 126 ? 1.721 -13.832 5.028 1.00 97.56 126 ALA A O 1
ATOM 943 N N . LEU A 1 127 ? -0.410 -14.119 5.698 1.00 97.38 127 LEU A N 1
ATOM 944 C CA . LEU A 1 127 ? -0.976 -14.247 4.352 1.00 97.38 127 LEU A CA 1
ATOM 945 C C . LEU A 1 127 ? -0.657 -13.031 3.482 1.00 97.38 127 LEU A C 1
ATOM 947 O O . LEU A 1 127 ? -0.230 -13.192 2.339 1.00 97.38 127 LEU A O 1
ATOM 951 N N . PHE A 1 128 ? -0.815 -11.822 4.026 1.00 95.62 128 PHE A N 1
ATOM 952 C CA . PHE A 1 128 ? -0.505 -10.595 3.299 1.00 95.62 128 PHE A CA 1
ATOM 953 C C . PHE A 1 128 ? 0.980 -10.514 2.935 1.00 95.62 128 PHE A C 1
ATOM 955 O O . PHE A 1 128 ? 1.319 -10.228 1.788 1.00 95.62 128 PHE A O 1
ATOM 962 N N . THR A 1 129 ? 1.872 -10.802 3.887 1.00 96.50 129 THR A N 1
ATOM 963 C CA . THR A 1 129 ? 3.323 -10.763 3.653 1.00 96.50 129 THR A CA 1
ATOM 964 C C . THR A 1 129 ? 3.734 -11.788 2.604 1.00 96.50 129 THR A C 1
ATOM 966 O O . THR A 1 129 ? 4.474 -11.453 1.682 1.00 96.50 129 THR A O 1
ATOM 969 N N . THR A 1 130 ? 3.225 -13.019 2.694 1.00 96.00 130 THR A N 1
ATOM 970 C CA . THR A 1 130 ? 3.483 -14.064 1.698 1.00 96.00 130 THR A CA 1
ATOM 971 C C . THR A 1 130 ? 3.004 -13.630 0.318 1.00 96.00 130 THR A C 1
ATOM 973 O O . THR A 1 130 ? 3.774 -13.715 -0.636 1.00 96.00 130 THR A O 1
ATOM 976 N N . ALA A 1 131 ? 1.780 -13.110 0.203 1.00 93.25 131 ALA A N 1
ATOM 977 C CA . ALA A 1 131 ? 1.257 -12.612 -1.065 1.00 93.25 131 ALA A CA 1
ATOM 978 C C . ALA A 1 131 ? 2.126 -11.478 -1.632 1.00 93.25 131 ALA A C 1
ATOM 980 O O . ALA A 1 131 ? 2.513 -11.532 -2.797 1.00 93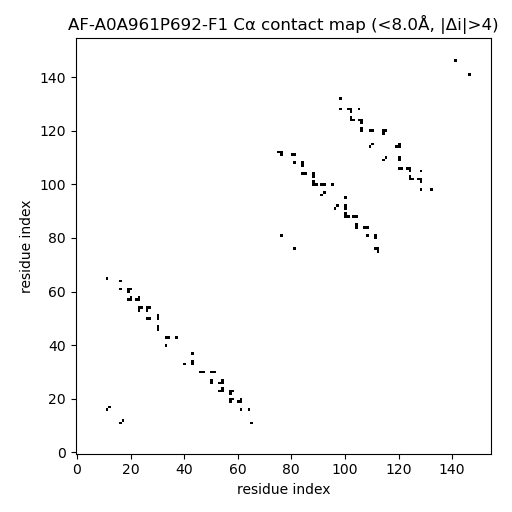.25 131 ALA A O 1
ATOM 981 N N . ALA A 1 132 ? 2.498 -10.493 -0.809 1.00 90.56 132 ALA A N 1
ATOM 982 C CA . ALA A 1 132 ? 3.340 -9.374 -1.223 1.00 90.56 132 ALA A CA 1
ATOM 983 C C . ALA A 1 132 ? 4.728 -9.831 -1.699 1.00 90.56 132 ALA A C 1
ATOM 985 O O . ALA A 1 132 ? 5.190 -9.397 -2.751 1.00 90.56 132 ALA A O 1
ATOM 986 N N . VAL A 1 133 ? 5.377 -10.739 -0.964 1.00 91.94 133 VAL A N 1
ATOM 987 C CA . VAL A 1 133 ? 6.697 -11.280 -1.325 1.00 91.94 133 VAL A CA 1
ATOM 988 C C . VAL A 1 133 ? 6.622 -12.131 -2.591 1.00 91.94 133 VAL A C 1
ATOM 990 O O . VAL A 1 133 ? 7.508 -12.024 -3.434 1.00 91.94 133 VAL A O 1
ATOM 993 N N . LEU A 1 134 ? 5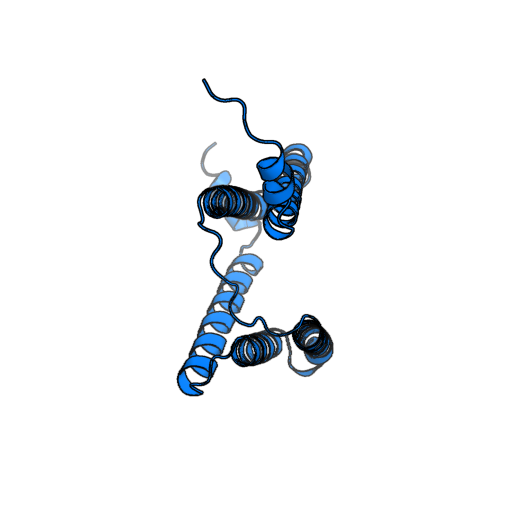.577 -12.946 -2.763 1.00 89.31 134 LEU A N 1
ATOM 994 C CA . LEU A 1 134 ? 5.390 -13.742 -3.979 1.00 89.31 134 LEU A CA 1
ATOM 995 C C . LEU A 1 134 ? 5.143 -12.856 -5.198 1.00 89.31 134 LEU A C 1
ATOM 997 O O . LEU A 1 134 ? 5.780 -13.055 -6.228 1.00 89.31 134 LEU A O 1
ATOM 1001 N N . LEU A 1 135 ? 4.267 -11.857 -5.076 1.00 85.56 135 LEU A N 1
ATOM 1002 C CA . LEU A 1 135 ? 3.997 -10.906 -6.152 1.00 85.56 135 LEU A CA 1
ATOM 1003 C C . LEU A 1 135 ? 5.247 -10.099 -6.502 1.00 85.56 135 LEU A C 1
ATOM 1005 O O . LEU A 1 135 ? 5.575 -9.970 -7.678 1.00 85.56 135 LEU A O 1
ATOM 1009 N N . LEU A 1 136 ? 5.993 -9.623 -5.503 1.00 84.38 136 LEU A N 1
ATOM 1010 C CA . LEU A 1 136 ? 7.255 -8.923 -5.737 1.00 84.38 136 LEU A CA 1
ATOM 1011 C C . LEU A 1 136 ? 8.302 -9.850 -6.363 1.00 84.38 136 LEU A C 1
ATOM 1013 O O . LEU A 1 136 ? 9.019 -9.448 -7.272 1.00 84.38 136 LEU A O 1
ATOM 1017 N N . GLY A 1 137 ? 8.361 -11.106 -5.927 1.00 82.75 137 GLY A N 1
ATOM 1018 C CA . GLY A 1 137 ? 9.217 -12.126 -6.518 1.00 82.75 137 GLY A CA 1
ATOM 1019 C C . GLY A 1 137 ? 8.873 -12.392 -7.981 1.00 82.75 137 GLY A C 1
ATOM 1020 O O . GLY A 1 137 ? 9.784 -12.506 -8.791 1.00 82.75 137 GLY A O 1
ATOM 1021 N N . LEU A 1 138 ? 7.588 -12.438 -8.341 1.00 78.75 138 LEU A N 1
ATOM 1022 C CA . LEU A 1 138 ? 7.146 -12.538 -9.735 1.00 78.75 138 LEU A CA 1
ATOM 1023 C C . LEU A 1 138 ? 7.573 -11.307 -10.537 1.00 78.75 138 LEU A C 1
ATOM 1025 O O . LEU A 1 138 ? 8.144 -11.461 -11.609 1.00 78.75 138 LEU A O 1
ATOM 1029 N N . VAL A 1 139 ? 7.368 -10.106 -9.994 1.00 75.81 139 VAL A N 1
ATOM 1030 C CA . VAL A 1 139 ? 7.769 -8.839 -10.628 1.00 75.81 139 VAL A CA 1
ATOM 1031 C C . VAL A 1 139 ? 9.279 -8.799 -10.890 1.00 75.81 139 VAL A C 1
ATOM 1033 O O . VAL A 1 139 ? 9.698 -8.445 -11.986 1.00 75.81 139 VAL A O 1
ATOM 1036 N N . VAL A 1 140 ? 10.096 -9.192 -9.910 1.00 76.81 140 VAL A N 1
ATOM 1037 C CA . VAL A 1 140 ? 11.566 -9.162 -10.005 1.00 76.81 140 VAL A CA 1
ATOM 1038 C C . VAL A 1 140 ? 12.109 -10.277 -10.901 1.00 76.81 140 VAL A C 1
ATOM 1040 O O . VAL A 1 140 ? 13.145 -10.103 -11.537 1.00 76.81 140 VAL A O 1
ATOM 1043 N N . ARG A 1 141 ? 11.448 -11.440 -10.945 1.00 68.12 141 ARG A N 1
ATOM 1044 C CA . ARG A 1 141 ? 11.932 -12.616 -11.685 1.00 68.12 141 ARG A CA 1
ATOM 1045 C C . ARG A 1 141 ? 11.555 -12.633 -13.152 1.00 68.12 141 ARG A C 1
ATOM 1047 O O . ARG A 1 141 ? 12.052 -13.522 -13.831 1.00 68.12 141 ARG A O 1
ATOM 1054 N N . LEU A 1 142 ? 10.696 -11.740 -13.641 1.00 61.00 142 LEU A N 1
ATOM 1055 C CA . LEU A 1 142 ? 10.398 -11.667 -15.069 1.00 61.00 142 LEU A CA 1
ATOM 1056 C C . LEU A 1 142 ? 11.677 -11.251 -15.812 1.00 61.00 142 LEU A C 1
ATOM 1058 O O . LEU A 1 142 ? 12.077 -10.090 -15.721 1.00 61.00 142 LEU A O 1
ATOM 1062 N N . PRO A 1 143 ? 12.348 -12.175 -16.526 1.00 58.38 143 PRO A N 1
ATOM 1063 C CA . PRO A 1 143 ? 13.536 -11.810 -17.264 1.00 58.38 143 PRO A CA 1
ATOM 1064 C C . PRO A 1 143 ? 13.080 -10.992 -18.477 1.00 58.38 143 PRO A C 1
ATOM 1066 O O . PRO A 1 143 ? 12.192 -11.424 -19.217 1.00 58.38 143 PRO A O 1
ATOM 1069 N N . GLU A 1 144 ? 13.700 -9.832 -18.706 1.00 61.47 144 GLU A N 1
ATOM 1070 C CA . GLU A 1 144 ? 13.454 -8.998 -19.893 1.00 61.47 144 GLU A CA 1
ATOM 1071 C C . GLU A 1 144 ? 13.318 -9.781 -21.222 1.00 61.47 144 GLU A C 1
ATOM 1073 O O . GLU A 1 144 ? 12.408 -9.460 -21.991 1.00 61.47 144 GLU A O 1
ATOM 1078 N N . PRO A 1 145 ? 14.096 -10.851 -21.509 1.00 61.19 145 PRO A N 1
ATOM 1079 C CA . PRO A 1 145 ? 13.925 -11.616 -22.749 1.00 61.19 145 PRO A CA 1
ATOM 1080 C C . PRO A 1 145 ? 12.599 -12.390 -22.863 1.00 61.19 145 PRO A C 1
ATOM 1082 O O . PRO A 1 145 ? 12.100 -12.564 -23.973 1.00 61.19 145 PRO A O 1
ATOM 1085 N N . ALA A 1 146 ? 11.992 -12.844 -21.760 1.00 63.53 146 ALA A N 1
ATOM 1086 C CA . ALA A 1 146 ? 10.707 -13.555 -21.811 1.00 63.53 146 ALA A CA 1
ATOM 1087 C C . ALA A 1 146 ? 9.538 -12.599 -22.084 1.00 63.53 146 ALA A C 1
ATOM 1089 O O . ALA A 1 146 ? 8.598 -12.958 -22.795 1.00 63.53 146 ALA A O 1
ATOM 1090 N N . ILE A 1 147 ? 9.631 -11.367 -21.572 1.00 61.91 147 ILE A N 1
ATOM 1091 C CA . ILE A 1 147 ? 8.706 -10.285 -21.914 1.00 61.91 147 ILE A CA 1
ATOM 1092 C C . ILE A 1 147 ? 8.856 -9.972 -23.410 1.00 61.91 147 ILE A C 1
ATOM 1094 O O . ILE A 1 147 ? 7.867 -10.003 -24.136 1.00 61.91 147 ILE A O 1
ATOM 1098 N N . ALA A 1 148 ? 10.083 -9.787 -23.908 1.00 58.59 148 ALA A N 1
ATOM 1099 C CA . ALA A 1 148 ? 10.334 -9.527 -25.328 1.00 58.59 148 ALA A CA 1
ATOM 1100 C C . ALA A 1 148 ? 9.818 -10.646 -26.262 1.00 58.59 148 ALA A C 1
ATOM 1102 O O . ALA A 1 148 ? 9.249 -10.344 -27.309 1.00 58.59 148 ALA A O 1
ATOM 1103 N N . ALA A 1 149 ? 9.948 -11.924 -25.884 1.00 65.00 149 ALA A N 1
ATOM 1104 C CA . ALA A 1 149 ? 9.467 -13.062 -26.677 1.00 65.00 149 ALA A CA 1
ATOM 1105 C C . ALA A 1 149 ? 7.930 -13.134 -26.778 1.00 65.00 149 ALA A C 1
ATOM 1107 O O . ALA A 1 149 ? 7.399 -13.455 -27.841 1.00 65.00 149 ALA A O 1
ATOM 1108 N N . TRP A 1 150 ? 7.207 -12.778 -25.710 1.00 59.66 150 TRP A N 1
ATOM 1109 C CA . TRP A 1 150 ? 5.738 -12.709 -25.713 1.00 59.66 150 TRP A CA 1
ATOM 1110 C C . TRP A 1 150 ? 5.191 -11.622 -26.653 1.00 59.66 150 TRP A C 1
ATOM 1112 O O . TRP A 1 150 ? 4.120 -11.795 -27.230 1.00 59.66 150 TRP A O 1
ATOM 1122 N N . PHE A 1 151 ? 5.934 -10.527 -26.850 1.00 60.56 151 PHE A N 1
ATOM 1123 C CA . PHE A 1 151 ? 5.562 -9.439 -27.769 1.00 60.56 151 PHE A CA 1
ATOM 1124 C C . PHE A 1 151 ? 6.232 -9.532 -29.154 1.00 60.56 151 PHE A C 1
ATOM 1126 O O . PHE A 1 151 ? 5.830 -8.820 -30.073 1.00 60.56 151 PHE A O 1
ATOM 1133 N N . GLY A 1 152 ? 7.236 -10.400 -29.320 1.00 55.53 152 GLY A N 1
ATOM 1134 C CA . GLY A 1 152 ? 7.985 -10.609 -30.563 1.00 55.53 152 GLY A CA 1
ATOM 1135 C C . GLY A 1 152 ? 7.478 -11.752 -31.449 1.00 55.53 152 GLY A C 1
ATOM 1136 O O . GLY A 1 152 ? 7.842 -11.800 -32.618 1.00 55.53 152 GLY A O 1
ATOM 1137 N N . ALA A 1 153 ? 6.611 -12.638 -30.949 1.00 51.03 153 ALA A N 1
ATOM 1138 C CA . ALA A 1 153 ? 6.109 -13.806 -31.690 1.00 51.03 153 ALA A CA 1
ATOM 1139 C C . ALA A 1 153 ? 4.980 -13.501 -32.708 1.00 51.03 153 ALA A C 1
ATOM 1141 O O . ALA A 1 153 ? 4.257 -14.406 -33.118 1.00 51.03 153 ALA A O 1
ATOM 1142 N N . GLY A 1 154 ? 4.804 -12.234 -33.096 1.00 54.00 154 GLY A N 1
ATOM 1143 C CA . GLY A 1 154 ? 3.735 -11.776 -33.995 1.00 54.00 154 GLY A CA 1
ATOM 1144 C C . GLY A 1 154 ? 4.203 -10.952 -35.198 1.00 54.00 154 GLY A C 1
ATOM 1145 O O . GLY A 1 154 ? 3.394 -10.208 -35.751 1.00 54.00 154 GLY A O 1
ATOM 1146 N N . ARG A 1 155 ? 5.481 -11.031 -35.585 1.00 50.06 155 ARG A N 1
ATOM 1147 C CA . ARG A 1 155 ? 5.955 -10.531 -36.884 1.00 50.06 155 ARG A CA 1
ATOM 1148 C C . ARG A 1 155 ? 6.490 -11.669 -37.730 1.00 50.06 155 ARG A C 1
ATOM 1150 O O . ARG A 1 155 ? 7.275 -12.466 -37.176 1.00 50.06 155 ARG A O 1
#

Foldseek 3Di:
DDDDDPVVVVVCPPVVLVVLVVQLVVLVVVLVVCVVVVVPDLCNVVSVVVSVVSNVVSVVVNVCSVVDDPDPDDDAQDPVQLVVLVVVLVVCCVPPHDLVSQLSSQLSNCVSRPDDDPVCSNVVSNVVSVVVVVVVVVVVPPPSVVVVCVVVVPD

Radius of gyration: 20.83 Å; Cα contacts (8 Å, |Δi|>4): 73; chains: 1; bounding box: 54×42×56 Å